Protein AF-A0A447N2A1-F1 (afdb_monomer_lite)

Radius of gyration: 15.37 Å; chains: 1; bounding box: 38×37×37 Å

Structure (mmCIF, N/CA/C/O backbone):
data_AF-A0A447N2A1-F1
#
_entry.id   AF-A0A447N2A1-F1
#
loop_
_atom_site.group_PDB
_atom_site.id
_atom_site.type_symbol
_atom_site.label_atom_id
_atom_site.label_alt_id
_atom_site.label_comp_id
_atom_site.label_asym_id
_atom_site.label_entity_id
_atom_site.label_seq_id
_atom_site.pdbx_PDB_ins_code
_atom_site.Cartn_x
_atom_site.Cartn_y
_atom_site.Cartn_z
_atom_site.occupancy
_atom_site.B_iso_or_equiv
_atom_site.auth_seq_id
_atom_site.auth_comp_id
_atom_site.auth_asym_id
_atom_site.auth_atom_id
_atom_site.pdbx_PDB_model_num
ATOM 1 N N . MET A 1 1 ? 23.468 7.846 -1.199 1.00 68.94 1 MET A N 1
ATOM 2 C CA . MET A 1 1 ? 23.545 6.517 -0.555 1.00 68.94 1 MET A CA 1
ATOM 3 C C . MET A 1 1 ? 22.139 5.934 -0.317 1.00 68.94 1 MET A C 1
ATOM 5 O O . MET A 1 1 ? 21.874 5.407 0.748 1.00 68.94 1 MET A O 1
ATOM 9 N N . LEU A 1 2 ? 21.237 6.002 -1.311 1.00 77.94 2 LEU A N 1
ATOM 10 C CA . LEU A 1 2 ? 19.877 5.433 -1.262 1.00 77.94 2 LEU A CA 1
ATOM 11 C C . LEU A 1 2 ? 19.542 4.888 -2.662 1.00 77.94 2 LEU A C 1
ATOM 13 O O . LEU A 1 2 ? 18.962 5.594 -3.476 1.00 77.94 2 LEU A O 1
ATOM 17 N N . SER A 1 3 ? 20.041 3.697 -3.000 1.00 84.31 3 SER A N 1
ATOM 18 C CA . SER A 1 3 ? 19.890 3.109 -4.345 1.00 84.31 3 SER A CA 1
ATOM 19 C C . SER A 1 3 ? 18.656 2.217 -4.489 1.00 84.31 3 SER A C 1
ATOM 21 O O . SER A 1 3 ? 18.212 1.975 -5.609 1.00 84.31 3 SER A O 1
ATOM 23 N N . TYR A 1 4 ? 18.100 1.726 -3.379 1.00 89.81 4 TYR A N 1
ATOM 24 C CA . TYR A 1 4 ? 16.899 0.900 -3.402 1.00 89.81 4 TYR A CA 1
ATOM 25 C C . TYR A 1 4 ? 15.677 1.737 -3.793 1.00 89.81 4 TYR A C 1
ATOM 27 O O . TYR A 1 4 ? 15.410 2.774 -3.186 1.00 89.81 4 TYR A O 1
ATOM 35 N N . ARG A 1 5 ? 14.912 1.261 -4.781 1.00 90.25 5 ARG A N 1
ATOM 36 C CA . ARG A 1 5 ? 13.592 1.799 -5.130 1.00 90.25 5 ARG A CA 1
ATOM 37 C C . ARG A 1 5 ? 12.580 0.672 -5.103 1.00 90.25 5 ARG A C 1
ATOM 39 O O . ARG A 1 5 ? 12.717 -0.311 -5.826 1.00 90.25 5 ARG A O 1
ATOM 46 N N . HIS A 1 6 ? 11.521 0.847 -4.323 1.00 93.75 6 HIS A N 1
ATOM 47 C CA . HIS A 1 6 ? 10.499 -0.189 -4.194 1.00 93.75 6 HIS A CA 1
ATOM 48 C C . HIS A 1 6 ? 9.734 -0.439 -5.509 1.00 93.75 6 HIS A C 1
ATOM 50 O O . HIS A 1 6 ? 9.207 -1.523 -5.718 1.00 93.75 6 HIS A O 1
ATOM 56 N N . SER A 1 7 ? 9.749 0.513 -6.452 1.00 91.94 7 SER A N 1
ATOM 57 C CA . SER A 1 7 ? 9.114 0.366 -7.770 1.00 91.94 7 SER A CA 1
ATOM 58 C C . SER A 1 7 ? 9.620 -0.818 -8.603 1.00 91.94 7 SER A C 1
ATOM 60 O O . SER A 1 7 ? 8.887 -1.267 -9.473 1.00 91.94 7 SER A O 1
ATOM 62 N N . PHE A 1 8 ? 10.840 -1.319 -8.365 1.00 91.81 8 PHE A N 1
ATOM 63 C CA . PHE A 1 8 ? 11.356 -2.521 -9.043 1.00 91.81 8 PHE A CA 1
ATOM 64 C C . PHE A 1 8 ? 10.711 -3.819 -8.540 1.00 91.81 8 PHE A C 1
ATOM 66 O O . PHE A 1 8 ? 10.801 -4.841 -9.208 1.00 91.81 8 PHE A O 1
ATOM 73 N N . HIS A 1 9 ? 10.078 -3.790 -7.368 1.00 96.44 9 HIS A N 1
ATOM 74 C CA . HIS A 1 9 ? 9.588 -4.980 -6.665 1.00 96.44 9 HIS A CA 1
ATOM 75 C C . HIS A 1 9 ? 8.094 -4.894 -6.331 1.00 96.44 9 HIS A C 1
ATOM 77 O O . HIS A 1 9 ? 7.524 -5.817 -5.751 1.00 96.44 9 HIS A O 1
ATOM 83 N N . ALA A 1 10 ? 7.460 -3.769 -6.669 1.00 97.69 10 ALA A N 1
ATOM 84 C CA . ALA A 1 10 ? 6.096 -3.465 -6.277 1.00 97.69 10 ALA A CA 1
ATOM 85 C C . ALA A 1 10 ? 5.127 -4.545 -6.772 1.00 97.69 10 ALA A C 1
ATOM 87 O O . ALA A 1 10 ? 5.034 -4.810 -7.970 1.00 97.69 10 ALA A O 1
ATOM 88 N N . GLY A 1 11 ? 4.382 -5.143 -5.846 1.00 98.19 11 GLY A N 1
ATOM 89 C CA . GLY A 1 11 ? 3.384 -6.166 -6.155 1.00 98.19 11 GLY A CA 1
ATOM 90 C C . GLY A 1 11 ? 3.939 -7.575 -6.341 1.00 98.19 11 GLY A C 1
ATOM 91 O O . GLY A 1 11 ? 3.188 -8.460 -6.748 1.00 98.19 11 GLY A O 1
ATOM 92 N N . ASN A 1 12 ? 5.213 -7.816 -6.032 1.00 98.38 12 ASN A N 1
ATOM 93 C CA . ASN A 1 12 ? 5.761 -9.169 -5.984 1.00 98.38 12 ASN A CA 1
ATOM 94 C C . ASN A 1 12 ? 5.137 -10.016 -4.848 1.00 98.38 12 ASN A C 1
ATOM 96 O O . ASN A 1 12 ? 4.293 -9.558 -4.074 1.00 98.38 12 ASN A O 1
ATOM 100 N N . HIS A 1 13 ? 5.558 -11.276 -4.722 1.00 98.50 13 HIS A N 1
ATOM 101 C CA . HIS A 1 13 ? 5.026 -12.187 -3.701 1.00 98.50 13 HIS A CA 1
ATOM 102 C C . HIS A 1 13 ? 5.277 -11.712 -2.253 1.00 98.50 13 HIS A C 1
ATOM 104 O O . HIS A 1 13 ? 4.466 -11.984 -1.366 1.00 98.50 13 HIS A O 1
ATOM 110 N N . ALA A 1 14 ? 6.382 -11.002 -1.993 1.00 98.50 14 ALA A N 1
ATOM 111 C CA . ALA A 1 14 ? 6.696 -10.483 -0.662 1.00 98.50 14 ALA A CA 1
ATOM 112 C C . ALA A 1 14 ? 5.725 -9.363 -0.278 1.00 98.50 14 ALA A C 1
ATOM 114 O O . ALA A 1 14 ? 5.223 -9.323 0.845 1.00 98.50 14 ALA A O 1
ATOM 115 N N . ASP A 1 15 ? 5.410 -8.496 -1.234 1.00 98.69 15 ASP A N 1
ATOM 116 C CA . ASP A 1 15 ? 4.401 -7.460 -1.093 1.00 98.69 15 ASP A CA 1
ATOM 117 C C . ASP A 1 15 ? 2.997 -8.037 -0.891 1.00 98.69 15 ASP A C 1
ATOM 119 O O . ASP A 1 15 ? 2.264 -7.536 -0.041 1.00 98.69 15 ASP A O 1
ATOM 123 N N . VAL A 1 16 ? 2.637 -9.108 -1.607 1.00 98.81 16 VAL A N 1
ATOM 124 C CA . VAL A 1 16 ? 1.365 -9.820 -1.396 1.00 98.81 16 VAL A CA 1
ATOM 125 C C . VAL A 1 16 ? 1.253 -10.318 0.046 1.00 98.81 16 VAL A C 1
ATOM 127 O O . VAL A 1 16 ? 0.254 -10.038 0.709 1.00 98.81 16 VAL A O 1
ATOM 130 N N . LEU A 1 17 ? 2.281 -10.999 0.565 1.00 98.88 17 LEU A N 1
ATOM 131 C CA . LEU A 1 17 ? 2.295 -11.478 1.951 1.00 98.88 17 LEU A CA 1
ATOM 132 C C . LEU A 1 17 ? 2.198 -10.313 2.948 1.00 98.88 17 LEU A C 1
ATOM 134 O O . LEU A 1 17 ? 1.332 -10.307 3.823 1.00 98.88 17 LEU A O 1
ATOM 138 N N . LYS A 1 18 ? 3.067 -9.309 2.791 1.00 98.81 18 LYS A N 1
ATOM 139 C CA . LYS A 1 18 ? 3.156 -8.136 3.673 1.00 98.81 18 LYS A CA 1
ATOM 140 C C . LYS A 1 18 ? 1.821 -7.399 3.763 1.00 98.81 18 LYS A C 1
ATOM 142 O O . LYS A 1 18 ? 1.351 -7.102 4.858 1.00 98.81 18 LYS A O 1
ATOM 147 N N . HIS A 1 19 ? 1.201 -7.123 2.621 1.00 98.88 19 HIS A N 1
ATOM 148 C CA . HIS A 1 19 ? -0.019 -6.326 2.554 1.00 98.88 19 HIS A CA 1
ATOM 149 C C . HIS A 1 19 ? -1.281 -7.114 2.910 1.00 98.88 19 HIS A C 1
ATOM 151 O O . HIS A 1 19 ? -2.215 -6.534 3.463 1.00 98.88 19 HIS A O 1
ATOM 157 N N . THR A 1 20 ? -1.282 -8.433 2.701 1.00 98.88 20 THR A N 1
ATOM 158 C CA . THR A 1 20 ? -2.314 -9.316 3.261 1.00 98.88 20 THR A CA 1
ATOM 159 C C . THR A 1 20 ? -2.322 -9.214 4.784 1.00 98.88 20 THR A C 1
ATOM 161 O O . THR A 1 20 ? -3.336 -8.836 5.372 1.00 98.88 20 THR A O 1
ATOM 164 N N . VAL A 1 21 ? -1.171 -9.453 5.422 1.00 98.94 21 VAL A N 1
ATOM 165 C CA . VAL A 1 21 ? -1.033 -9.392 6.886 1.00 98.94 21 VAL A CA 1
ATOM 166 C C . VAL A 1 21 ? -1.387 -8.002 7.415 1.00 98.94 21 VAL A C 1
ATOM 168 O O . VAL A 1 21 ? -2.149 -7.886 8.372 1.00 98.94 21 VAL A O 1
ATOM 171 N N . GLN A 1 22 ? -0.894 -6.943 6.767 1.00 98.88 22 GLN A N 1
ATOM 172 C CA . GLN A 1 22 ? -1.237 -5.565 7.117 1.00 98.88 22 GLN A CA 1
ATOM 173 C C . GLN A 1 22 ? -2.755 -5.334 7.108 1.00 98.88 22 GLN A C 1
ATOM 175 O O . GLN A 1 22 ? -3.290 -4.764 8.059 1.00 98.88 22 GLN A O 1
ATOM 180 N N . SER A 1 23 ? -3.448 -5.765 6.049 1.00 98.88 23 SER A N 1
ATOM 181 C CA . SER A 1 23 ? -4.891 -5.550 5.910 1.00 98.88 23 SER A CA 1
ATOM 182 C C . SER A 1 23 ? -5.690 -6.266 7.001 1.00 98.88 23 SER A C 1
ATOM 184 O O . SER A 1 23 ? -6.566 -5.656 7.606 1.00 98.88 23 SER A O 1
ATOM 186 N N . LEU A 1 24 ? -5.314 -7.502 7.338 1.00 98.88 24 LEU A N 1
ATOM 187 C CA . LEU A 1 24 ? -5.955 -8.282 8.397 1.00 98.88 24 LEU A CA 1
ATOM 188 C C . LEU A 1 24 ? -5.737 -7.668 9.783 1.00 98.88 24 LEU A C 1
ATOM 190 O O . LEU A 1 24 ? -6.669 -7.602 10.582 1.00 98.88 24 LEU A O 1
ATOM 194 N N . ILE A 1 25 ? -4.530 -7.162 10.062 1.00 98.88 25 ILE A N 1
ATOM 195 C CA . ILE A 1 25 ? -4.247 -6.441 11.312 1.00 98.88 25 ILE A CA 1
ATOM 196 C C . ILE A 1 25 ? -5.125 -5.189 11.416 1.00 98.88 25 ILE A C 1
ATOM 198 O O . ILE A 1 25 ? -5.687 -4.924 12.477 1.00 98.88 25 ILE A O 1
ATOM 202 N N . ILE A 1 26 ? -5.262 -4.425 10.328 1.00 98.81 26 ILE A N 1
ATOM 203 C CA . ILE A 1 26 ? -6.102 -3.221 10.306 1.00 98.81 26 ILE A CA 1
ATOM 204 C C . ILE A 1 26 ? -7.573 -3.574 10.549 1.00 98.81 26 ILE A C 1
ATOM 206 O O . ILE A 1 26 ? -8.211 -2.924 11.376 1.00 98.81 26 ILE A O 1
ATOM 210 N N . GLU A 1 27 ? -8.105 -4.600 9.878 1.00 98.75 27 GLU A N 1
ATOM 211 C CA . GLU A 1 27 ? -9.486 -5.047 10.095 1.00 98.75 27 GLU A CA 1
ATOM 212 C C . GLU A 1 27 ? -9.722 -5.491 11.542 1.00 98.75 27 GLU A C 1
ATOM 214 O O . GLU A 1 27 ? -10.699 -5.063 12.153 1.00 98.75 27 GLU A O 1
ATOM 219 N N . SER A 1 28 ? -8.788 -6.233 12.143 1.00 98.81 28 SER A N 1
ATOM 220 C CA . SER A 1 28 ? -8.921 -6.645 13.544 1.00 98.81 28 SER A CA 1
ATOM 221 C C . SER A 1 28 ? -8.855 -5.461 14.520 1.00 98.81 28 SER A C 1
ATOM 223 O O . SER A 1 28 ? -9.619 -5.391 15.482 1.00 98.81 28 SER A O 1
ATOM 225 N N . LEU A 1 29 ? -8.004 -4.458 14.267 1.00 98.69 29 LEU A N 1
ATOM 226 C CA . LEU A 1 29 ? -7.960 -3.243 15.093 1.00 98.69 29 LEU A CA 1
ATOM 227 C C . LEU A 1 29 ? -9.263 -2.429 15.014 1.00 98.69 29 LEU A C 1
ATOM 229 O O . LEU A 1 29 ? -9.641 -1.787 15.999 1.00 98.69 29 LEU A O 1
ATOM 233 N N . LYS A 1 30 ? -9.970 -2.479 13.877 1.00 98.25 30 LYS A N 1
ATOM 234 C CA . LYS A 1 30 ? -11.264 -1.806 13.678 1.00 98.25 30 LYS A CA 1
ATOM 235 C C . LYS A 1 30 ? -12.416 -2.445 14.455 1.00 98.25 30 LYS A C 1
ATOM 237 O O . LYS A 1 30 ? -13.431 -1.776 14.629 1.00 98.25 30 LYS A O 1
ATOM 242 N N . GLU A 1 31 ? -12.264 -3.666 14.975 1.00 98.50 31 GLU A N 1
ATOM 243 C CA . GLU A 1 31 ? -13.273 -4.316 15.832 1.00 98.50 31 GLU A CA 1
ATOM 244 C C . GLU A 1 31 ? -13.554 -3.522 17.120 1.00 98.50 31 GLU A C 1
ATOM 246 O O . GLU A 1 31 ? -14.596 -3.693 17.753 1.00 98.50 31 GLU A O 1
ATOM 251 N N . LYS A 1 32 ? -12.633 -2.636 17.526 1.00 98.31 32 LYS A N 1
ATOM 252 C CA . LYS A 1 32 ? -12.831 -1.708 18.643 1.00 98.31 32 LYS A CA 1
ATOM 253 C C . LYS A 1 32 ? -13.114 -0.301 18.132 1.00 98.31 32 LYS A C 1
ATOM 255 O O . LYS A 1 32 ? -12.402 0.231 17.285 1.00 98.31 32 LYS A O 1
ATOM 260 N N . GLU A 1 33 ? -14.085 0.361 18.755 1.00 97.25 33 GLU A N 1
ATOM 261 C CA . GLU A 1 33 ? -14.445 1.755 18.446 1.00 97.25 33 GLU A CA 1
ATOM 262 C C . GLU A 1 33 ? -13.339 2.768 18.779 1.00 97.25 33 GLU A C 1
ATOM 264 O O . GLU A 1 33 ? -13.301 3.865 18.222 1.00 97.25 33 GLU A O 1
ATOM 269 N N . LYS A 1 34 ? -12.416 2.417 19.688 1.00 97.50 34 LYS A N 1
ATOM 270 C CA . LYS A 1 34 ? -11.299 3.300 20.043 1.00 97.50 34 LYS A CA 1
ATOM 271 C C . LYS A 1 34 ? -10.393 3.520 18.821 1.00 97.50 34 LYS A C 1
ATOM 273 O O . LYS A 1 34 ? -10.034 2.538 18.167 1.00 97.50 34 LYS A O 1
ATOM 278 N N . PRO A 1 35 ? -9.991 4.771 18.535 1.00 97.56 35 PRO A N 1
ATOM 279 C CA . PRO A 1 35 ? -9.098 5.052 17.419 1.00 97.56 35 PRO A CA 1
ATOM 280 C C . PRO A 1 35 ? -7.710 4.452 17.660 1.00 97.56 35 PRO A C 1
ATOM 282 O O . PRO A 1 35 ? -7.272 4.319 18.808 1.00 97.56 35 PRO A O 1
ATOM 285 N N . PHE A 1 36 ? -7.000 4.144 16.576 1.00 97.94 36 PHE A N 1
ATOM 286 C CA . PHE A 1 36 ? -5.601 3.709 16.620 1.00 97.94 36 PHE A CA 1
ATOM 287 C C . PHE A 1 36 ? -4.705 4.518 15.668 1.00 97.94 36 PHE A C 1
ATOM 289 O O . PHE A 1 36 ? -5.171 5.257 14.796 1.00 97.94 36 PHE A O 1
ATOM 296 N N . LEU A 1 37 ? -3.391 4.400 15.878 1.00 97.62 37 LEU A N 1
ATOM 297 C CA . LEU A 1 37 ? -2.360 4.982 15.022 1.00 97.62 37 LEU A CA 1
ATOM 298 C C . LEU A 1 37 ? -1.784 3.904 14.104 1.00 97.62 37 LEU A C 1
ATOM 300 O O . LEU A 1 37 ? -1.296 2.878 14.576 1.00 97.62 37 LEU A O 1
ATOM 304 N N . TYR A 1 38 ? -1.774 4.181 12.805 1.00 98.38 38 TYR A N 1
ATOM 305 C CA . TYR A 1 38 ? -0.954 3.471 11.833 1.00 98.38 38 TYR A CA 1
ATOM 306 C C . TYR A 1 38 ? 0.370 4.224 11.642 1.00 98.38 38 TYR A C 1
ATOM 308 O O . TYR A 1 38 ? 0.379 5.342 11.123 1.00 98.38 38 TYR A O 1
ATOM 316 N N . LEU A 1 39 ? 1.481 3.626 12.075 1.00 97.88 39 LEU A N 1
ATOM 317 C CA . LEU A 1 39 ? 2.829 4.173 11.904 1.00 97.88 39 LEU A CA 1
ATOM 318 C C . LEU A 1 39 ? 3.586 3.357 10.852 1.00 97.88 39 LEU A C 1
ATOM 320 O O . LEU A 1 39 ? 3.841 2.172 11.060 1.00 97.88 39 LEU A O 1
ATOM 324 N N . ASP A 1 40 ? 3.976 4.002 9.756 1.00 97.88 40 ASP A N 1
ATOM 325 C CA . ASP A 1 40 ? 4.767 3.395 8.683 1.00 97.88 40 ASP A CA 1
ATOM 326 C C . ASP A 1 40 ? 6.153 4.026 8.634 1.00 97.88 40 ASP A C 1
ATOM 328 O O . ASP A 1 40 ? 6.311 5.195 8.273 1.00 97.88 40 ASP A O 1
ATOM 332 N N . THR A 1 41 ? 7.157 3.252 9.041 1.00 96.38 41 THR A N 1
ATOM 333 C CA . THR A 1 41 ? 8.524 3.754 9.202 1.00 96.38 41 THR A CA 1
ATOM 334 C C . THR A 1 41 ? 9.264 3.903 7.870 1.00 96.38 41 THR A C 1
ATOM 336 O O . THR A 1 41 ? 10.204 4.693 7.783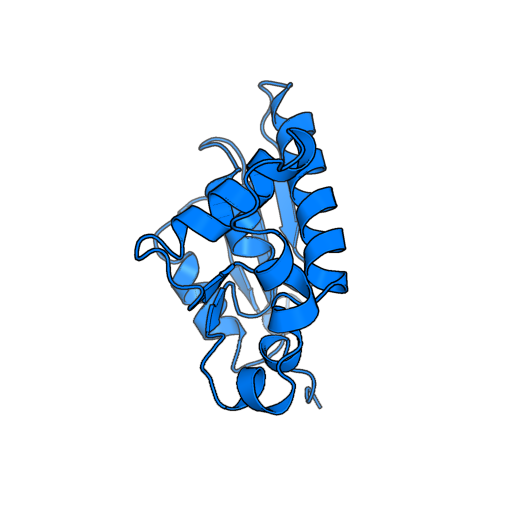 1.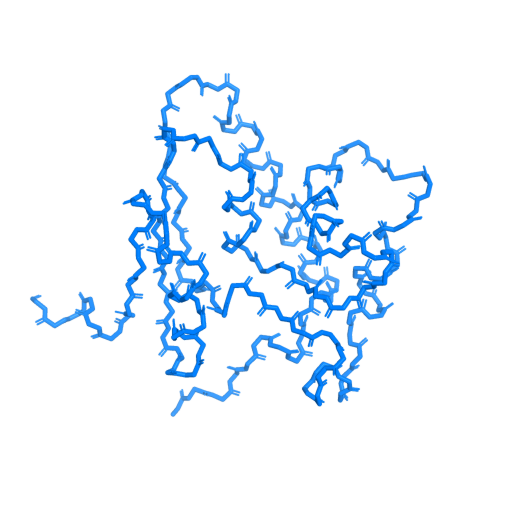00 96.38 41 THR A O 1
ATOM 339 N N . HIS A 1 42 ? 8.843 3.169 6.837 1.00 96.94 42 HIS A N 1
ATOM 340 C CA . HIS A 1 42 ? 9.471 3.127 5.515 1.00 96.94 42 HIS A CA 1
ATOM 341 C C . HIS A 1 42 ? 8.375 3.074 4.444 1.00 96.94 42 HIS A C 1
ATOM 343 O O . HIS A 1 42 ? 8.183 2.070 3.759 1.00 96.94 42 HIS A O 1
ATOM 349 N N . ALA A 1 43 ? 7.630 4.172 4.346 1.00 96.88 43 ALA A N 1
ATOM 350 C CA . ALA A 1 43 ? 6.361 4.249 3.630 1.00 96.88 43 ALA A CA 1
ATOM 351 C C . ALA A 1 43 ? 6.486 4.175 2.093 1.00 96.88 43 ALA A C 1
ATOM 353 O O . ALA A 1 43 ? 5.493 3.965 1.389 1.00 96.88 43 ALA A O 1
ATOM 354 N N . GLY A 1 44 ? 7.682 4.358 1.536 1.00 96.69 44 GLY A N 1
ATOM 355 C CA . GLY A 1 44 ? 7.896 4.384 0.097 1.00 96.69 44 GLY A CA 1
ATOM 356 C C . GLY A 1 44 ? 7.171 5.551 -0.574 1.00 96.69 44 GLY A C 1
ATOM 357 O O . GLY A 1 44 ? 6.937 6.598 0.021 1.00 96.69 44 GLY A O 1
ATOM 358 N N . ALA A 1 45 ? 6.791 5.371 -1.841 1.00 97.06 45 ALA A N 1
ATOM 359 C CA . ALA A 1 45 ? 6.150 6.406 -2.658 1.00 97.06 45 ALA A CA 1
ATOM 360 C C . ALA A 1 45 ? 4.614 6.452 -2.514 1.00 97.06 45 ALA A C 1
ATOM 362 O O . ALA A 1 45 ? 3.958 7.276 -3.146 1.00 97.06 45 ALA A O 1
ATOM 363 N N . GLY A 1 46 ? 4.015 5.543 -1.738 1.00 97.31 46 GLY A N 1
ATOM 364 C CA . GLY A 1 46 ? 2.561 5.396 -1.606 1.00 97.31 46 GLY A CA 1
ATOM 365 C C . GLY A 1 46 ? 1.911 4.534 -2.699 1.00 97.31 46 GLY A C 1
ATOM 366 O O . GLY A 1 46 ? 1.205 3.585 -2.362 1.00 97.31 46 GLY A O 1
ATOM 367 N N . ARG A 1 47 ? 2.162 4.802 -3.989 1.00 97.25 47 ARG A N 1
ATOM 368 C CA . ARG A 1 47 ? 1.754 3.930 -5.118 1.00 97.25 47 ARG A CA 1
ATOM 369 C C . ARG A 1 47 ? 2.853 3.753 -6.156 1.00 97.25 47 ARG A C 1
ATOM 371 O O . ARG A 1 47 ? 3.730 4.601 -6.290 1.00 97.25 47 ARG A O 1
ATOM 378 N N . TYR A 1 48 ? 2.730 2.694 -6.954 1.00 97.50 48 TYR A N 1
ATOM 379 C CA . TYR A 1 48 ? 3.693 2.334 -7.995 1.00 97.50 48 TYR A CA 1
ATOM 380 C C . TYR A 1 48 ? 2.990 2.044 -9.321 1.00 97.50 48 TYR A C 1
ATOM 382 O O . TYR A 1 48 ? 1.974 1.354 -9.346 1.00 97.50 48 TYR A O 1
ATOM 390 N N . GLN A 1 49 ? 3.524 2.565 -10.427 1.00 96.44 49 GLN A N 1
ATOM 391 C CA . GLN A 1 49 ? 3.043 2.255 -11.775 1.00 96.44 49 GLN A CA 1
ATOM 392 C C . GLN A 1 49 ? 3.726 0.981 -12.289 1.00 96.44 49 GLN A C 1
ATOM 394 O O . GLN A 1 49 ? 4.950 0.943 -12.406 1.00 96.44 49 GLN A O 1
ATOM 399 N N . LEU A 1 50 ? 2.935 -0.041 -12.616 1.00 93.62 50 LEU A N 1
ATOM 400 C CA . LEU A 1 50 ? 3.421 -1.381 -12.976 1.00 93.62 50 LEU A CA 1
ATOM 401 C C . LEU A 1 50 ? 3.857 -1.513 -14.444 1.00 93.62 50 LEU A C 1
ATOM 403 O O . LEU A 1 50 ? 4.620 -2.410 -14.773 1.00 93.62 50 LEU A O 1
ATOM 407 N N . GLY A 1 51 ? 3.427 -0.588 -15.307 1.00 84.75 51 GLY A N 1
ATOM 408 C CA . GLY A 1 51 ? 3.953 -0.402 -16.670 1.00 84.75 51 GLY A CA 1
ATOM 409 C C . GLY A 1 51 ? 4.979 0.731 -16.746 1.00 84.75 51 GLY A C 1
ATOM 410 O O . GLY A 1 51 ? 4.910 1.568 -17.639 1.00 84.75 51 GLY A O 1
ATOM 411 N N . SER A 1 52 ? 5.806 0.888 -15.710 1.00 81.69 52 SER A N 1
ATOM 412 C CA . SER A 1 52 ? 6.945 1.816 -15.728 1.00 81.69 52 SER A CA 1
ATOM 413 C C . SER A 1 52 ? 8.218 1.052 -16.072 1.00 81.69 52 SER A C 1
ATOM 415 O O . SER A 1 52 ? 8.298 -0.141 -15.793 1.00 81.69 52 SER A O 1
ATOM 417 N N . GLU A 1 53 ? 9.241 1.739 -16.587 1.00 82.25 53 GLU A N 1
ATOM 418 C CA . GLU A 1 53 ? 10.529 1.116 -16.936 1.00 82.25 53 GLU A CA 1
ATOM 419 C C . GLU A 1 53 ? 11.114 0.288 -15.775 1.00 82.25 53 GLU A C 1
ATOM 421 O O . GLU A 1 53 ? 11.623 -0.810 -15.979 1.00 82.25 53 GLU A O 1
ATOM 426 N N . HIS A 1 54 ? 10.991 0.772 -14.532 1.00 80.50 54 HIS A N 1
ATOM 427 C CA . HIS A 1 54 ? 11.459 0.042 -13.352 1.00 80.50 54 HIS A CA 1
ATOM 428 C C . HIS A 1 54 ? 10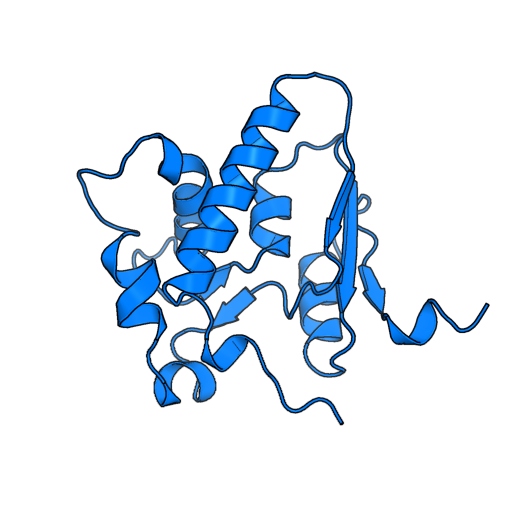.712 -1.278 -13.132 1.00 80.50 54 HIS A C 1
ATOM 430 O O . HIS A 1 54 ? 11.348 -2.299 -12.882 1.00 80.50 54 HIS A O 1
ATOM 436 N N . ALA A 1 55 ? 9.380 -1.251 -13.205 1.00 79.56 55 ALA A N 1
ATOM 437 C CA . ALA A 1 55 ? 8.551 -2.429 -12.972 1.00 79.56 55 ALA A CA 1
ATOM 438 C C . ALA A 1 55 ? 8.637 -3.425 -14.139 1.00 79.56 55 ALA A C 1
ATOM 440 O O . ALA A 1 55 ? 8.641 -4.628 -13.909 1.00 79.56 55 ALA A O 1
ATOM 441 N N . GLU A 1 56 ? 8.763 -2.945 -15.378 1.00 83.44 56 GLU A N 1
ATOM 442 C CA . GLU A 1 56 ? 8.926 -3.792 -16.568 1.00 83.44 56 GLU A CA 1
ATOM 443 C C . GLU A 1 56 ? 10.302 -4.457 -16.630 1.00 83.44 56 GLU A C 1
ATOM 445 O O . GLU A 1 56 ? 10.425 -5.567 -17.143 1.00 83.44 56 GLU A O 1
ATOM 450 N N . ARG A 1 57 ? 11.336 -3.821 -16.065 1.00 85.06 57 ARG A N 1
ATOM 451 C CA . ARG A 1 57 ? 12.688 -4.388 -16.027 1.00 85.06 57 ARG A CA 1
ATOM 452 C C . ARG A 1 57 ? 12.768 -5.705 -15.252 1.00 85.06 57 ARG A C 1
ATOM 454 O O . ARG A 1 57 ? 13.624 -6.527 -15.570 1.00 85.06 57 ARG A O 1
ATOM 461 N N . THR A 1 58 ? 11.933 -5.892 -14.232 1.00 87.62 58 THR A N 1
ATOM 462 C CA . THR A 1 58 ? 11.917 -7.107 -13.398 1.00 87.62 58 THR A CA 1
ATOM 463 C C . THR A 1 58 ? 10.646 -7.930 -13.600 1.00 87.62 58 THR A C 1
ATOM 465 O O . THR A 1 58 ? 10.700 -9.154 -13.559 1.00 87.62 58 THR A O 1
ATOM 468 N N . GLY A 1 59 ? 9.502 -7.279 -13.824 1.00 91.06 59 GLY A N 1
ATOM 469 C CA . GLY A 1 59 ? 8.208 -7.923 -14.032 1.00 91.06 59 GLY A CA 1
ATOM 470 C C . GLY A 1 59 ? 7.663 -8.668 -12.811 1.00 91.06 59 GLY A C 1
ATOM 471 O O . GLY A 1 59 ? 6.706 -9.421 -12.959 1.00 91.06 59 GLY A O 1
ATOM 472 N N . GLU A 1 60 ? 8.220 -8.474 -11.608 1.00 97.12 60 GLU A N 1
ATOM 473 C CA . GLU A 1 60 ? 7.925 -9.329 -10.441 1.00 97.12 60 GLU A CA 1
ATOM 474 C C . GLU A 1 60 ? 6.437 -9.348 -10.043 1.00 97.12 60 GLU A C 1
ATOM 476 O O . GLU A 1 60 ? 5.938 -10.341 -9.509 1.00 97.12 60 GLU A O 1
ATOM 481 N N . TYR A 1 61 ? 5.689 -8.278 -10.334 1.00 97.75 61 TYR A N 1
ATOM 482 C CA . TYR A 1 61 ? 4.253 -8.208 -10.049 1.00 97.75 61 TYR A CA 1
ATOM 483 C C . TYR A 1 61 ? 3.428 -9.254 -10.816 1.00 97.75 61 TYR A C 1
ATOM 485 O O . TYR A 1 61 ? 2.358 -9.650 -10.344 1.00 97.75 61 TYR A O 1
ATOM 493 N N . LEU A 1 62 ? 3.922 -9.713 -11.976 1.00 97.12 62 LEU A N 1
ATOM 494 C CA . LEU A 1 62 ? 3.297 -10.759 -12.792 1.00 97.12 62 LEU A CA 1
ATOM 495 C C . LEU A 1 62 ? 3.273 -12.107 -12.060 1.00 97.12 62 LEU A C 1
ATOM 497 O O . LEU A 1 62 ? 2.390 -12.931 -12.296 1.00 97.12 62 LEU A O 1
ATOM 501 N N . GLU A 1 63 ? 4.222 -12.322 -11.148 1.00 97.56 63 GLU A N 1
ATOM 502 C CA . GLU A 1 63 ? 4.320 -13.529 -10.327 1.00 97.56 63 GLU A CA 1
ATOM 503 C C . GLU A 1 63 ? 3.747 -13.356 -8.916 1.00 97.56 63 GLU A C 1
ATOM 505 O O . GLU A 1 63 ? 3.576 -14.339 -8.198 1.00 97.56 63 GLU A O 1
ATOM 510 N N . GLY A 1 64 ? 3.413 -12.122 -8.535 1.00 98.31 64 GLY A N 1
ATOM 511 C CA . GLY A 1 64 ? 2.739 -11.786 -7.285 1.00 98.31 64 GLY A CA 1
ATOM 512 C C . GLY A 1 64 ? 1.275 -11.420 -7.509 1.00 98.31 64 GLY A C 1
ATOM 513 O O . GLY A 1 64 ? 0.439 -12.268 -7.825 1.00 98.31 64 GLY A O 1
ATOM 514 N N . ILE A 1 65 ? 0.955 -10.139 -7.330 1.00 98.56 65 ILE A N 1
ATOM 515 C CA . ILE A 1 65 ? -0.420 -9.630 -7.293 1.00 98.56 65 ILE A CA 1
ATOM 516 C C . ILE A 1 65 ? -1.230 -9.952 -8.559 1.00 98.56 65 ILE A C 1
ATOM 518 O O . ILE A 1 65 ? -2.429 -10.225 -8.463 1.00 98.56 65 ILE A O 1
ATOM 522 N N . ALA A 1 66 ? -0.597 -9.992 -9.737 1.00 97.94 66 ALA A N 1
ATOM 523 C CA . ALA A 1 66 ? -1.292 -10.309 -10.984 1.00 97.94 66 ALA A CA 1
ATOM 524 C C . ALA A 1 66 ? -1.934 -11.705 -10.963 1.00 97.94 66 ALA A C 1
ATOM 526 O O . ALA A 1 66 ? -2.972 -11.899 -11.592 1.00 97.94 66 ALA A O 1
ATOM 527 N N . ARG A 1 67 ? -1.364 -12.654 -10.204 1.00 98.12 67 ARG A N 1
ATOM 528 C CA . ARG A 1 67 ? -1.884 -14.022 -10.094 1.00 98.12 67 ARG A CA 1
ATOM 529 C C . ARG A 1 67 ? -3.126 -14.140 -9.218 1.00 98.12 67 ARG A C 1
ATOM 531 O O . ARG A 1 67 ? -3.824 -15.137 -9.350 1.00 98.12 67 ARG A O 1
ATOM 538 N N . ILE A 1 68 ? -3.405 -13.173 -8.339 1.00 97.94 68 ILE A N 1
ATOM 539 C CA . ILE A 1 68 ? -4.458 -13.318 -7.316 1.00 97.94 68 ILE A CA 1
ATOM 540 C C . ILE A 1 68 ? -5.579 -12.275 -7.408 1.00 97.94 68 ILE A C 1
ATOM 542 O O . ILE A 1 68 ? -6.694 -12.541 -6.979 1.00 97.94 68 ILE A O 1
ATOM 546 N N . TRP A 1 69 ? -5.331 -11.087 -7.974 1.00 98.00 69 TRP A N 1
ATOM 547 C CA . TRP A 1 69 ? -6.259 -9.951 -7.824 1.00 98.00 69 TRP A CA 1
ATOM 548 C C . TRP A 1 69 ? -7.601 -10.075 -8.574 1.00 98.00 69 TRP A C 1
ATOM 550 O O . TRP A 1 69 ? -8.521 -9.298 -8.308 1.00 98.00 69 TRP A O 1
ATOM 560 N N . GLN A 1 70 ? -7.712 -11.028 -9.503 1.00 96.44 70 GLN A N 1
ATOM 561 C CA . GLN A 1 70 ? -8.909 -11.310 -10.313 1.00 96.44 70 GLN A CA 1
ATOM 562 C C . GLN A 1 70 ? -9.365 -12.771 -10.194 1.00 96.44 70 GLN A C 1
ATOM 564 O O . GLN A 1 70 ? -10.117 -13.232 -11.042 1.00 96.44 70 GLN A O 1
ATOM 569 N N . GLN A 1 71 ? -8.886 -13.512 -9.192 1.00 96.56 71 GLN A N 1
ATOM 570 C CA . GLN A 1 71 ? -9.353 -14.882 -8.982 1.00 96.56 71 GLN A CA 1
ATOM 571 C C . GLN A 1 71 ? -10.805 -14.878 -8.496 1.00 96.56 71 GLN A C 1
ATOM 573 O O . GLN A 1 71 ? -11.169 -14.066 -7.640 1.00 96.56 71 GLN A O 1
ATOM 578 N N . ASP A 1 72 ? -11.617 -15.776 -9.054 1.00 94.31 72 ASP A N 1
ATOM 579 C CA . ASP A 1 72 ? -13.029 -15.935 -8.691 1.00 94.31 72 ASP A CA 1
ATOM 580 C C . ASP A 1 72 ? -13.190 -16.633 -7.329 1.00 94.31 72 ASP A C 1
ATOM 582 O O . ASP A 1 72 ? -14.153 -16.378 -6.609 1.00 94.31 72 ASP A O 1
ATOM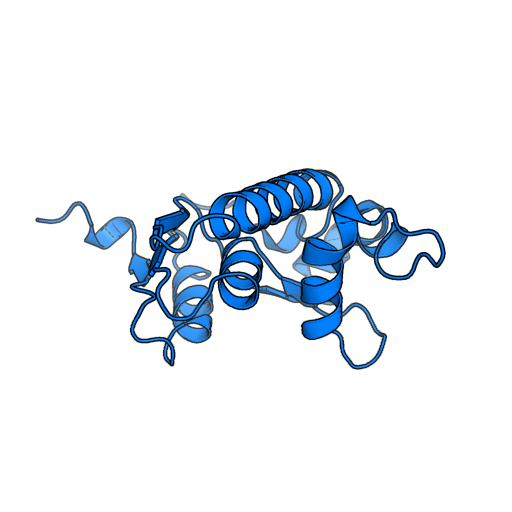 586 N N . ASP A 1 73 ? -12.230 -17.480 -6.952 1.00 95.81 73 ASP A N 1
ATOM 587 C CA . ASP A 1 73 ? -12.185 -18.255 -5.708 1.00 95.81 73 ASP A CA 1
ATOM 588 C C . ASP A 1 73 ? -11.304 -17.600 -4.629 1.00 95.81 73 ASP A C 1
ATOM 590 O O . ASP A 1 73 ? -10.656 -18.277 -3.828 1.00 95.81 73 ASP A O 1
ATOM 594 N N . LEU A 1 74 ? -11.274 -16.264 -4.597 1.00 96.88 74 LEU A N 1
ATOM 595 C CA . LEU A 1 74 ? -10.483 -15.511 -3.627 1.00 96.88 74 LEU A CA 1
ATOM 596 C C . LEU A 1 74 ? -10.944 -15.816 -2.182 1.00 96.88 74 LEU A C 1
ATOM 598 O O . LEU A 1 74 ? -12.112 -15.586 -1.864 1.00 96.88 74 LEU A O 1
ATOM 602 N N . PRO A 1 75 ? -10.047 -16.259 -1.277 1.00 97.88 75 PRO A N 1
ATOM 603 C CA . PRO A 1 75 ? -10.373 -16.411 0.139 1.00 97.88 75 PRO A CA 1
ATOM 604 C C . PRO A 1 75 ? -10.840 -15.093 0.767 1.00 97.88 75 PRO A C 1
ATOM 606 O O . PRO A 1 75 ? -10.270 -14.034 0.486 1.00 97.88 75 PRO A O 1
ATOM 609 N N . ALA A 1 76 ? -11.829 -15.168 1.661 1.00 97.88 76 ALA A N 1
ATOM 610 C CA . ALA A 1 76 ? -12.441 -14.000 2.300 1.00 97.88 76 ALA A CA 1
ATOM 611 C C . ALA A 1 76 ? -11.409 -13.125 3.039 1.00 97.88 76 ALA A C 1
ATOM 613 O O . ALA A 1 76 ? -11.496 -11.899 3.049 1.00 97.88 76 ALA A O 1
ATOM 614 N N . GLU A 1 77 ? -10.369 -13.741 3.601 1.00 98.00 77 GLU A N 1
ATOM 615 C CA . GLU A 1 77 ? -9.280 -13.069 4.309 1.00 98.00 77 GLU A CA 1
ATOM 616 C C . GLU A 1 77 ? -8.456 -12.135 3.405 1.00 98.00 77 GLU A C 1
ATOM 618 O O . GLU A 1 77 ? -7.817 -11.204 3.893 1.00 98.00 77 GLU A O 1
ATOM 623 N N . LEU A 1 78 ? -8.460 -12.355 2.086 1.00 98.50 78 LEU A N 1
ATOM 624 C CA . LEU A 1 78 ? -7.761 -11.495 1.130 1.00 98.50 78 LEU A CA 1
ATOM 625 C C . LEU A 1 78 ? -8.626 -10.333 0.632 1.00 98.50 78 LEU A C 1
ATOM 627 O O . LEU A 1 78 ? -8.091 -9.397 0.030 1.00 98.50 78 LEU A O 1
ATOM 631 N N . GLU A 1 79 ? -9.940 -10.353 0.868 1.00 98.44 79 GLU A N 1
ATOM 632 C CA . GLU A 1 79 ? -10.863 -9.333 0.362 1.00 98.44 79 GLU A CA 1
ATOM 633 C C . GLU A 1 79 ? -10.492 -7.904 0.785 1.00 98.44 79 GLU A C 1
ATOM 635 O O . GLU A 1 79 ? -10.478 -7.034 -0.096 1.00 98.44 79 GLU A O 1
ATOM 640 N N . PRO A 1 80 ? -10.128 -7.612 2.055 1.00 98.56 80 PRO A N 1
ATOM 641 C CA . PRO A 1 80 ? -9.759 -6.256 2.452 1.00 98.56 80 PRO A CA 1
ATOM 642 C C . PRO A 1 80 ? -8.594 -5.725 1.616 1.00 98.56 80 PRO A C 1
ATOM 644 O O . PRO A 1 80 ? -8.681 -4.636 1.052 1.00 98.56 80 PRO A O 1
ATOM 647 N N . TYR A 1 81 ? -7.543 -6.525 1.435 1.00 98.81 81 TYR A N 1
ATOM 648 C CA . TYR A 1 81 ? -6.392 -6.168 0.610 1.00 98.81 81 TYR A CA 1
ATOM 649 C C . TYR A 1 81 ? -6.751 -6.024 -0.879 1.00 98.81 81 TYR A C 1
ATOM 651 O O . TYR A 1 81 ? -6.463 -4.988 -1.491 1.00 98.81 81 TYR A O 1
ATOM 659 N N . ILE A 1 82 ? -7.412 -7.021 -1.474 1.00 98.62 82 ILE A N 1
ATOM 660 C CA . ILE A 1 82 ? -7.731 -7.016 -2.910 1.00 98.62 82 ILE A CA 1
ATOM 661 C C . ILE A 1 82 ? -8.742 -5.921 -3.264 1.00 98.62 82 ILE A C 1
ATOM 663 O O . ILE A 1 82 ? -8.642 -5.330 -4.343 1.00 98.62 82 ILE A O 1
ATOM 667 N N . SER A 1 83 ? -9.666 -5.573 -2.365 1.00 98.38 83 SER A N 1
ATOM 668 C CA . SER A 1 83 ? -10.600 -4.460 -2.574 1.00 98.38 83 SER A CA 1
ATOM 669 C C . SER A 1 83 ? -9.866 -3.128 -2.772 1.00 98.38 83 SER A C 1
ATOM 671 O O . SER A 1 83 ? -10.223 -2.351 -3.664 1.00 98.38 83 SER A O 1
ATOM 673 N N . VAL A 1 84 ? -8.776 -2.892 -2.029 1.00 98.69 84 VAL A N 1
ATOM 674 C CA . VAL A 1 84 ? -7.926 -1.712 -2.213 1.00 98.69 84 VAL A CA 1
ATOM 675 C C . VAL A 1 84 ? -7.200 -1.776 -3.555 1.00 98.69 84 VAL A C 1
ATOM 677 O O . VAL A 1 84 ? -7.199 -0.792 -4.294 1.00 98.69 84 VAL A O 1
ATOM 680 N N . VAL A 1 85 ? -6.622 -2.922 -3.923 1.00 98.69 85 VAL A N 1
ATOM 681 C CA . VAL A 1 85 ? -5.958 -3.079 -5.232 1.00 98.69 85 VAL A CA 1
ATOM 682 C C . VAL A 1 85 ? -6.937 -2.788 -6.375 1.00 98.69 85 VAL A C 1
ATOM 684 O O . VAL A 1 85 ? -6.613 -2.018 -7.283 1.00 98.69 85 VAL A O 1
ATOM 687 N N . LYS A 1 86 ? -8.168 -3.309 -6.304 1.00 98.38 86 LYS A N 1
ATOM 688 C CA . LYS A 1 86 ? -9.239 -3.032 -7.275 1.00 98.38 86 LYS A CA 1
ATOM 689 C C . LYS A 1 86 ? -9.652 -1.555 -7.280 1.00 98.38 86 LYS A C 1
ATOM 691 O O . LYS A 1 86 ? -9.848 -0.988 -8.356 1.00 98.38 86 LYS A O 1
ATOM 696 N N . HIS A 1 87 ? -9.706 -0.889 -6.121 1.00 97.75 87 HIS A N 1
ATOM 697 C CA . HIS A 1 87 ? -10.031 0.542 -6.022 1.00 97.75 87 HIS A CA 1
ATOM 698 C C . HIS A 1 87 ? -9.107 1.423 -6.876 1.00 97.75 87 HIS A C 1
ATOM 700 O O . HIS A 1 87 ? -9.579 2.387 -7.488 1.00 97.75 87 HIS A O 1
ATOM 706 N N . PHE A 1 88 ? -7.814 1.090 -6.940 1.00 97.62 88 PHE A N 1
ATOM 707 C CA . PHE A 1 88 ? -6.818 1.818 -7.735 1.00 97.62 88 PHE A CA 1
ATOM 708 C C . PHE A 1 88 ? -6.740 1.374 -9.207 1.00 97.62 88 PHE A C 1
ATOM 710 O O . PHE A 1 88 ? -6.040 2.010 -9.992 1.00 97.62 88 PHE A O 1
ATOM 717 N N . ASN A 1 89 ? -7.491 0.341 -9.604 1.00 97.88 89 ASN A N 1
ATOM 718 C CA . ASN A 1 89 ? -7.467 -0.259 -10.943 1.00 97.88 89 ASN A CA 1
ATOM 719 C C . ASN A 1 89 ? -8.886 -0.489 -11.497 1.00 97.88 89 ASN A C 1
ATOM 721 O O . ASN A 1 89 ? -9.212 -1.553 -12.021 1.00 97.88 89 ASN A O 1
ATOM 725 N N . ARG A 1 90 ? -9.748 0.533 -11.401 1.00 94.38 90 ARG A N 1
ATOM 726 C CA . ARG A 1 90 ? -11.178 0.451 -11.775 1.00 94.38 90 ARG A CA 1
ATOM 727 C C . ARG A 1 90 ? -11.443 0.105 -13.242 1.00 94.38 90 ARG A C 1
ATOM 729 O O . ARG A 1 90 ? -12.549 -0.295 -13.573 1.00 94.38 90 ARG A O 1
ATOM 736 N N . SER A 1 91 ? -10.451 0.267 -14.116 1.00 93.81 91 SER A N 1
ATOM 737 C CA . SER A 1 91 ? -10.550 -0.105 -15.531 1.00 93.81 91 SER A CA 1
ATOM 738 C C . SER A 1 91 ? -10.480 -1.617 -15.776 1.00 93.81 91 SER A C 1
ATOM 740 O O . SER A 1 91 ? -10.578 -2.037 -16.924 1.00 93.81 91 SER A O 1
ATOM 742 N N . GLY A 1 92 ? -10.238 -2.430 -14.740 1.00 92.44 92 GLY A N 1
ATOM 743 C CA . GLY A 1 92 ? -9.998 -3.869 -14.883 1.00 92.44 92 GLY A CA 1
ATOM 744 C C . GLY A 1 92 ? -8.592 -4.212 -15.387 1.00 92.44 92 GLY A C 1
ATOM 745 O O . GLY A 1 92 ? -8.251 -5.383 -15.503 1.00 92.44 92 GLY A O 1
ATOM 746 N N . GLN A 1 93 ? -7.744 -3.209 -15.635 1.00 96.00 93 GLN A N 1
ATOM 747 C CA . GLN A 1 93 ? -6.336 -3.395 -15.983 1.00 96.00 93 GLN A CA 1
ATOM 748 C C . GLN A 1 93 ? -5.447 -3.074 -14.785 1.00 96.00 93 GLN A C 1
ATOM 750 O O . GLN A 1 93 ? -5.572 -2.002 -14.192 1.00 96.00 93 GLN A O 1
ATOM 755 N N . LEU A 1 94 ? -4.514 -3.972 -14.476 1.00 96.69 94 LEU A N 1
ATOM 756 C CA . LEU A 1 94 ? -3.568 -3.811 -13.378 1.00 96.69 94 LEU A CA 1
ATOM 757 C C . LEU A 1 94 ? -2.450 -2.827 -13.765 1.00 96.69 94 LEU A C 1
ATOM 759 O O . LEU A 1 94 ? -1.412 -3.217 -14.289 1.00 96.69 94 LEU A O 1
ATOM 763 N N . ARG A 1 95 ? -2.685 -1.530 -13.548 1.00 96.56 95 ARG A N 1
ATOM 764 C CA . ARG A 1 95 ? -1.752 -0.439 -13.892 1.00 96.56 95 ARG A CA 1
ATOM 765 C C . ARG A 1 95 ? -1.008 0.114 -12.687 1.00 96.56 95 ARG A C 1
ATOM 767 O O . ARG A 1 95 ? 0.127 0.568 -12.831 1.00 96.56 95 ARG A O 1
ATOM 774 N N . TYR A 1 96 ? -1.642 0.091 -11.521 1.00 97.94 96 TYR A N 1
ATOM 775 C CA . TYR A 1 96 ? -1.098 0.647 -10.292 1.00 97.94 96 TYR A CA 1
ATOM 776 C C . TYR A 1 96 ? -1.099 -0.388 -9.178 1.00 97.94 96 TYR A C 1
ATOM 778 O O . TYR A 1 96 ? -2.071 -1.114 -8.993 1.00 97.94 96 TYR A O 1
ATOM 786 N N . TYR A 1 97 ? -0.038 -0.399 -8.385 1.00 98.56 97 TYR A N 1
ATOM 787 C CA . TYR A 1 97 ? 0.017 -1.150 -7.144 1.00 98.56 97 TYR A CA 1
ATOM 788 C C . TYR A 1 97 ? -0.001 -0.190 -5.948 1.00 98.56 97 TYR A C 1
ATOM 790 O O . TYR A 1 97 ? 0.869 0.688 -5.875 1.00 98.56 97 TYR A O 1
ATOM 798 N N . PRO A 1 98 ? -0.980 -0.299 -5.030 1.00 98.56 98 PRO A N 1
ATOM 799 C CA . PRO A 1 98 ? -0.972 0.486 -3.804 1.00 98.56 98 PRO A CA 1
ATOM 800 C C . PRO A 1 98 ? 0.071 -0.076 -2.830 1.00 98.56 98 PRO A C 1
ATOM 802 O O . PRO A 1 98 ? 0.042 -1.256 -2.488 1.00 98.56 98 PRO A O 1
ATOM 805 N N . GLY A 1 99 ? 0.982 0.777 -2.368 1.00 98.62 99 GLY A N 1
ATOM 806 C CA . GLY A 1 99 ? 1.870 0.458 -1.254 1.00 98.62 99 GLY A CA 1
ATOM 807 C C . GLY A 1 99 ? 1.142 0.503 0.091 1.00 98.62 99 GLY A C 1
ATOM 808 O O . GLY A 1 99 ? -0.011 0.947 0.182 1.00 98.62 99 GLY A O 1
ATOM 809 N N . SER A 1 100 ? 1.851 0.111 1.150 1.00 98.75 100 SER A N 1
ATOM 810 C CA . SER A 1 100 ? 1.333 0.074 2.521 1.00 98.75 100 SER A CA 1
ATOM 811 C C . SER A 1 100 ? 0.636 1.366 2.978 1.00 98.75 100 SER A C 1
ATOM 813 O O . SER A 1 100 ? -0.416 1.242 3.618 1.00 98.75 100 SER A O 1
ATOM 815 N N . PRO A 1 101 ? 1.065 2.596 2.605 1.00 98.25 101 PRO A N 1
ATOM 816 C CA . PRO A 1 101 ? 0.367 3.800 3.045 1.00 98.25 101 PRO A CA 1
ATOM 817 C C . PRO A 1 101 ? -1.029 3.926 2.448 1.00 98.25 101 PRO A C 1
ATOM 819 O O . PRO A 1 101 ? -1.952 4.351 3.136 1.00 98.25 101 PRO A O 1
ATOM 822 N N . LEU A 1 102 ? -1.215 3.575 1.172 1.00 98.38 102 LEU A N 1
ATOM 823 C CA . LEU A 1 102 ? -2.517 3.688 0.513 1.00 98.38 102 LEU A CA 1
ATOM 824 C C . LEU A 1 102 ? -3.469 2.563 0.904 1.00 98.38 102 LEU A C 1
ATOM 826 O O . LEU A 1 102 ? -4.676 2.801 0.953 1.00 98.38 102 LEU A O 1
ATOM 830 N N . ILE A 1 103 ? -2.932 1.387 1.236 1.00 98.81 103 ILE A N 1
ATOM 831 C CA . ILE A 1 103 ? -3.694 0.310 1.875 1.00 98.81 103 ILE A CA 1
ATOM 832 C C . ILE A 1 103 ? -4.237 0.790 3.213 1.00 98.81 103 ILE A C 1
ATOM 834 O O . ILE A 1 103 ? -5.451 0.799 3.407 1.00 98.81 103 ILE A O 1
ATOM 838 N N . ALA A 1 104 ? -3.372 1.318 4.080 1.00 98.44 104 ALA A N 1
ATOM 839 C CA . ALA A 1 104 ? -3.806 1.924 5.330 1.00 98.44 104 ALA A CA 1
ATOM 840 C C . ALA A 1 104 ? -4.810 3.062 5.090 1.00 98.44 104 ALA A C 1
ATOM 842 O O . ALA A 1 104 ? -5.882 3.087 5.688 1.00 98.44 104 ALA A O 1
ATOM 843 N N . ARG A 1 105 ? -4.528 3.976 4.154 1.00 96.62 105 ARG A N 1
ATOM 844 C CA . ARG A 1 105 ? -5.401 5.120 3.853 1.00 96.62 105 ARG A CA 1
ATOM 845 C C . ARG A 1 105 ? -6.825 4.691 3.508 1.00 96.62 105 ARG A C 1
ATOM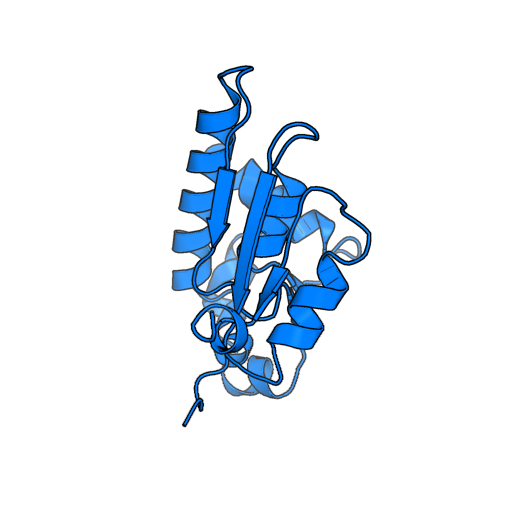 847 O O . ARG A 1 105 ? -7.754 5.387 3.911 1.00 96.62 105 ARG A O 1
ATOM 854 N N . GLN A 1 106 ? -6.973 3.618 2.735 1.00 97.75 106 GLN A N 1
ATOM 855 C CA . GLN A 1 106 ? -8.263 3.139 2.250 1.00 97.75 106 GLN A CA 1
ATOM 856 C C . GLN A 1 106 ? -9.032 2.328 3.302 1.00 97.75 106 GLN A C 1
ATOM 858 O O . GLN A 1 106 ? -10.260 2.341 3.267 1.00 97.75 106 GLN A O 1
ATOM 863 N N . LEU A 1 107 ? -8.331 1.644 4.214 1.00 98.25 107 LEU A N 1
ATOM 864 C CA . LEU A 1 107 ? -8.941 0.785 5.235 1.00 98.25 107 LEU A CA 1
ATOM 865 C C . LEU A 1 107 ? -9.219 1.503 6.568 1.00 98.25 107 LEU A C 1
ATOM 867 O O . LEU A 1 107 ? -10.161 1.135 7.268 1.00 98.25 107 LEU A O 1
ATOM 871 N N . LEU A 1 108 ? -8.421 2.515 6.930 1.00 97.31 108 LEU A N 1
ATOM 872 C CA . LEU A 1 108 ? -8.589 3.272 8.176 1.00 97.31 108 LEU A CA 1
ATOM 873 C C . LEU A 1 108 ? -9.868 4.116 8.172 1.00 97.31 108 LEU A C 1
ATOM 875 O O . LEU A 1 108 ? -10.223 4.720 7.156 1.00 97.31 108 LEU A O 1
ATOM 879 N N . ARG A 1 109 ? -10.497 4.236 9.345 1.00 96.25 109 ARG A N 1
ATOM 880 C CA . ARG A 1 109 ? -11.686 5.070 9.565 1.00 96.25 109 ARG A CA 1
ATOM 881 C C . ARG A 1 109 ? -11.292 6.542 9.717 1.00 96.25 109 ARG A C 1
ATOM 883 O O . ARG A 1 109 ? -10.110 6.890 9.768 1.00 96.25 109 ARG A O 1
ATOM 890 N N . GLU A 1 110 ? -12.286 7.422 9.795 1.00 93.31 110 GLU A N 1
ATOM 891 C CA . GLU A 1 110 ? -12.060 8.869 9.920 1.00 93.31 110 GLU A CA 1
ATOM 892 C C . GLU A 1 110 ? -11.350 9.249 11.228 1.00 93.31 110 GLU A C 1
ATOM 894 O O . GLU A 1 110 ? -10.502 10.142 11.222 1.00 93.31 110 GLU A O 1
ATOM 899 N N . GLN A 1 111 ? -11.654 8.545 12.325 1.00 93.56 111 GLN A N 1
ATOM 900 C CA . GLN A 1 111 ? -11.061 8.774 13.645 1.00 93.56 111 GLN A CA 1
ATOM 901 C C . GLN A 1 111 ? -9.652 8.186 13.815 1.00 93.56 111 GLN A C 1
ATOM 903 O O . GLN A 1 111 ? -8.958 8.536 14.770 1.00 93.56 111 GLN A O 1
ATOM 908 N N . ASP A 1 112 ? -9.234 7.283 12.924 1.00 96.19 112 ASP A N 1
ATOM 909 C CA . ASP A 1 112 ? -7.905 6.677 12.972 1.00 96.19 112 ASP A CA 1
ATOM 910 C C . ASP A 1 112 ? -6.864 7.631 12.357 1.00 96.19 112 ASP A C 1
ATOM 912 O O . ASP A 1 112 ? -7.160 8.441 11.470 1.00 96.19 112 ASP A O 1
ATOM 916 N N . SER A 1 113 ? -5.615 7.532 12.813 1.00 94.69 113 SER A N 1
ATOM 917 C CA . SER A 1 113 ? -4.532 8.441 12.407 1.00 94.69 113 SER A CA 1
ATOM 918 C C . SER A 1 113 ? -3.409 7.713 11.669 1.00 94.69 113 SER A C 1
ATOM 920 O O . SER A 1 113 ? -3.177 6.526 11.897 1.00 94.69 113 SER A O 1
ATOM 922 N N . LEU A 1 114 ? -2.706 8.426 10.781 1.00 95.06 114 LEU A N 1
ATOM 923 C CA . LEU A 1 114 ? -1.547 7.901 10.051 1.00 95.06 114 LEU A CA 1
ATOM 924 C C . LEU A 1 114 ? -0.311 8.755 10.318 1.00 95.06 114 LEU A C 1
ATOM 926 O O . LEU A 1 114 ? -0.374 9.976 10.228 1.00 95.06 114 LEU A O 1
ATOM 930 N N . GLN A 1 115 ? 0.825 8.116 10.563 1.00 95.56 115 GLN A N 1
ATOM 931 C CA . GLN A 1 115 ? 2.137 8.755 10.558 1.00 95.56 115 GLN A CA 1
ATOM 932 C C . GLN A 1 115 ? 3.041 7.994 9.600 1.00 95.56 115 GLN A C 1
ATOM 934 O O . GLN A 1 115 ? 3.227 6.789 9.742 1.00 95.56 115 GLN A O 1
ATOM 939 N N . LEU A 1 116 ? 3.569 8.696 8.601 1.00 96.19 116 LEU A N 1
ATOM 940 C CA . LEU A 1 116 ? 4.313 8.083 7.504 1.00 96.19 116 LEU A CA 1
ATOM 941 C C . LEU A 1 116 ? 5.683 8.744 7.394 1.00 96.19 116 LEU A C 1
ATOM 943 O O . LEU A 1 116 ? 5.756 9.973 7.314 1.00 96.19 116 LEU A O 1
ATOM 947 N N . THR A 1 117 ? 6.749 7.949 7.361 1.00 95.81 117 THR A N 1
ATOM 948 C CA . THR A 1 117 ? 8.113 8.433 7.124 1.00 95.81 117 THR A CA 1
ATOM 949 C C . THR A 1 117 ? 8.699 7.825 5.860 1.00 95.81 117 THR A C 1
ATOM 951 O O . THR A 1 117 ? 8.604 6.623 5.628 1.00 95.81 117 THR A O 1
ATOM 954 N N . GLU A 1 118 ? 9.340 8.667 5.053 1.00 95.06 118 GLU A N 1
ATOM 955 C CA . GLU A 1 118 ? 10.130 8.245 3.897 1.00 95.06 118 GLU A CA 1
ATOM 956 C C . GLU A 1 118 ? 11.413 9.075 3.826 1.00 95.06 118 GLU A C 1
ATOM 958 O O . GLU A 1 118 ? 11.403 10.287 4.073 1.00 95.06 118 GLU A O 1
ATOM 963 N N . LEU A 1 119 ? 12.524 8.405 3.521 1.00 94.69 119 LEU A N 1
ATOM 964 C CA . LEU A 1 119 ? 13.864 8.987 3.493 1.00 94.69 119 LEU A CA 1
ATOM 965 C C . LEU A 1 119 ? 14.324 9.306 2.064 1.00 94.69 119 LEU A C 1
ATOM 967 O O . LEU A 1 119 ? 15.080 10.252 1.843 1.00 94.69 119 LEU A O 1
ATOM 971 N N . HIS A 1 120 ? 13.885 8.519 1.082 1.00 94.12 120 HIS A N 1
ATOM 972 C CA . HIS A 1 120 ? 14.295 8.631 -0.304 1.00 94.12 120 HIS A CA 1
ATOM 973 C C . HIS A 1 120 ? 13.766 9.937 -0.925 1.00 94.12 120 HIS A C 1
ATOM 975 O O . HIS A 1 120 ? 12.551 10.144 -1.021 1.00 94.12 120 HIS A O 1
ATOM 981 N N . PRO A 1 121 ? 14.652 10.821 -1.426 1.00 92.94 121 PRO A N 1
ATOM 982 C CA . PRO A 1 121 ? 14.283 12.179 -1.829 1.00 92.94 121 PRO A CA 1
ATOM 983 C C . PRO A 1 121 ? 13.347 12.228 -3.041 1.00 92.94 121 PRO A C 1
ATOM 985 O O . PRO A 1 121 ? 12.638 13.214 -3.219 1.00 92.94 121 PRO A O 1
ATOM 988 N N . SER A 1 122 ? 13.321 11.182 -3.873 1.00 93.94 122 SER A N 1
ATOM 989 C CA . SER A 1 122 ? 12.372 11.079 -4.992 1.00 93.94 122 SER A CA 1
ATOM 990 C C . SER A 1 122 ? 11.036 10.444 -4.610 1.00 93.94 122 SER A C 1
ATOM 992 O O . SER A 1 122 ? 10.062 10.671 -5.317 1.00 93.94 122 SER A O 1
ATOM 994 N N . ASP A 1 123 ? 10.976 9.658 -3.529 1.00 95.19 123 ASP A N 1
ATOM 995 C CA . ASP A 1 123 ? 9.746 8.950 -3.140 1.00 95.19 123 ASP A CA 1
ATOM 996 C C . ASP A 1 123 ? 8.951 9.762 -2.113 1.00 95.19 123 ASP A C 1
ATOM 998 O O . ASP A 1 123 ? 7.728 9.829 -2.206 1.00 95.19 123 ASP A O 1
ATOM 1002 N N . PHE A 1 124 ? 9.629 10.488 -1.216 1.00 95.44 124 PHE A N 1
ATOM 1003 C CA . PHE A 1 124 ? 8.977 11.364 -0.241 1.00 95.44 124 PHE A CA 1
ATOM 1004 C C . PHE A 1 124 ? 8.002 12.385 -0.871 1.00 95.44 124 PHE A C 1
ATOM 1006 O O . PHE A 1 124 ? 6.880 12.505 -0.375 1.00 95.44 124 PHE A O 1
ATOM 1013 N N . PRO A 1 125 ? 8.338 13.116 -1.957 1.00 95.12 125 PRO A N 1
ATOM 1014 C CA . PRO A 1 125 ? 7.391 14.046 -2.576 1.00 95.12 125 PRO A CA 1
ATOM 1015 C C . PRO A 1 125 ? 6.150 13.349 -3.146 1.00 95.12 125 PRO A C 1
ATOM 1017 O O . PRO A 1 125 ? 5.054 13.904 -3.058 1.00 95.12 125 PRO A O 1
ATOM 1020 N N . LEU A 1 126 ? 6.316 12.137 -3.693 1.00 96.19 126 LEU A N 1
ATOM 1021 C CA . LEU A 1 126 ? 5.216 11.316 -4.206 1.00 96.19 126 LEU A CA 1
ATOM 1022 C C . LEU A 1 126 ? 4.306 10.878 -3.060 1.00 96.19 126 LEU A C 1
ATOM 1024 O O . LEU A 1 126 ? 3.103 11.129 -3.107 1.00 96.19 126 LEU A O 1
ATOM 1028 N N . LEU A 1 127 ? 4.894 10.346 -1.984 1.00 96.81 127 LEU A N 1
ATOM 1029 C CA . LEU A 1 127 ? 4.168 9.992 -0.771 1.00 96.81 127 LEU A CA 1
ATOM 1030 C C . LEU A 1 127 ? 3.398 11.190 -0.226 1.00 96.81 127 LEU A C 1
ATOM 1032 O O . LEU A 1 127 ? 2.206 11.096 0.041 1.00 96.81 127 LEU A O 1
ATOM 1036 N N . ARG A 1 128 ? 4.049 12.349 -0.099 1.00 94.69 128 ARG A N 1
ATOM 1037 C CA . ARG A 1 128 ? 3.402 13.562 0.402 1.00 94.69 128 ARG A CA 1
ATOM 1038 C C . ARG A 1 128 ? 2.189 13.931 -0.449 1.00 94.69 128 ARG A C 1
ATOM 1040 O O . ARG A 1 128 ? 1.155 14.268 0.121 1.00 94.69 128 ARG A O 1
ATOM 1047 N N . ALA A 1 129 ? 2.293 13.849 -1.777 1.00 95.19 129 ALA A N 1
ATOM 1048 C CA . ALA A 1 129 ? 1.201 14.165 -2.698 1.00 95.19 129 ALA A CA 1
ATOM 1049 C C . ALA A 1 129 ? -0.047 13.287 -2.483 1.00 95.19 129 ALA A C 1
ATOM 1051 O O . ALA A 1 129 ? -1.163 13.800 -2.564 1.00 95.19 129 ALA A O 1
ATOM 1052 N N . GLU A 1 130 ? 0.121 12.012 -2.116 1.00 95.38 130 GLU A N 1
ATOM 1053 C CA . GLU A 1 130 ? -0.991 11.094 -1.817 1.00 95.38 130 GLU A CA 1
ATOM 1054 C C . GLU A 1 130 ? -1.848 11.522 -0.614 1.00 95.38 130 GLU A C 1
ATOM 1056 O O . GLU A 1 130 ? -3.033 11.183 -0.532 1.00 95.38 130 GLU A O 1
ATOM 1061 N N . PHE A 1 131 ? -1.267 12.283 0.319 1.00 93.56 131 PHE A N 1
ATOM 1062 C CA . PHE A 1 131 ? -1.891 12.617 1.603 1.00 93.56 131 PHE A CA 1
ATOM 1063 C C . PHE A 1 131 ? -2.149 14.113 1.816 1.00 93.56 131 PHE A C 1
ATOM 1065 O O . PHE A 1 131 ? -2.721 14.479 2.837 1.00 93.56 131 PHE A O 1
ATOM 1072 N N . GLN A 1 132 ? -1.843 14.983 0.844 1.00 85.44 132 GLN A N 1
ATOM 1073 C CA . GLN A 1 132 ? -2.040 16.443 0.963 1.00 85.44 132 GLN A CA 1
ATOM 1074 C C . GLN A 1 132 ? -3.459 16.864 1.377 1.00 85.44 132 GLN A C 1
ATOM 1076 O O . GLN A 1 132 ? -3.634 17.910 1.993 1.00 85.44 132 GLN A O 1
ATOM 1081 N N . LYS A 1 133 ? -4.478 16.067 1.033 1.00 78.44 133 LYS A N 1
ATOM 1082 C CA . LYS A 1 133 ? -5.890 16.363 1.324 1.00 78.44 133 LYS A CA 1
ATOM 1083 C C . LYS A 1 133 ? -6.417 15.695 2.601 1.00 78.44 133 LYS A C 1
ATOM 1085 O O . LYS A 1 133 ? -7.592 15.861 2.911 1.00 78.44 133 LYS A O 1
ATOM 1090 N N . ARG A 1 134 ? -5.593 14.928 3.329 1.00 73.94 134 ARG A N 1
ATOM 1091 C CA . ARG A 1 134 ? -5.996 14.233 4.562 1.00 73.94 134 ARG A CA 1
ATOM 1092 C C . ARG A 1 134 ? -5.352 14.909 5.769 1.00 73.94 134 ARG A C 1
ATOM 1094 O O . ARG A 1 134 ? -4.163 14.759 6.017 1.00 73.94 134 ARG A O 1
ATOM 1101 N N . THR A 1 135 ? -6.158 15.629 6.540 1.00 64.56 135 THR A N 1
ATOM 1102 C CA . THR A 1 135 ? -5.704 16.383 7.720 1.00 64.56 135 THR A CA 1
ATOM 1103 C C . THR A 1 135 ? -5.210 15.487 8.864 1.00 64.56 135 THR A C 1
ATOM 1105 O O . THR A 1 135 ? -4.376 15.923 9.649 1.00 64.56 135 THR A O 1
ATOM 1108 N N . THR A 1 136 ? -5.655 14.226 8.933 1.00 69.19 136 THR A N 1
ATOM 1109 C CA . THR A 1 136 ? -5.263 13.234 9.959 1.00 69.19 136 THR A CA 1
ATOM 1110 C C . THR A 1 136 ? -4.065 12.352 9.572 1.00 69.19 136 THR A C 1
ATOM 1112 O O . THR A 1 136 ? -3.825 11.321 10.201 1.00 69.19 136 THR A O 1
ATOM 1115 N N . ALA A 1 137 ? -3.310 12.730 8.534 1.00 66.88 137 ALA A N 1
ATOM 1116 C CA . ALA A 1 137 ? -2.177 11.956 8.024 1.00 66.88 137 ALA A CA 1
ATOM 1117 C C . ALA A 1 137 ? -0.895 12.803 7.893 1.00 66.88 137 ALA A C 1
ATOM 1119 O O . ALA A 1 137 ? -0.484 13.119 6.773 1.00 66.88 137 ALA A O 1
ATOM 1120 N N . PRO A 1 138 ? -0.254 13.210 9.005 1.00 68.94 138 PRO A N 1
ATOM 1121 C CA . PRO A 1 138 ? 1.066 13.831 8.944 1.00 68.94 138 PRO A CA 1
ATOM 1122 C C . PRO A 1 138 ? 2.088 12.923 8.232 1.00 68.94 138 PRO A C 1
ATOM 1124 O O . PRO A 1 138 ? 2.308 11.771 8.611 1.00 68.94 138 PRO A O 1
ATOM 1127 N N . VAL A 1 139 ? 2.726 13.474 7.195 1.00 70.94 139 VAL A N 1
ATOM 1128 C CA . VAL A 1 139 ? 3.813 12.836 6.437 1.00 70.94 139 VAL A CA 1
ATOM 1129 C C . VAL A 1 139 ? 5.116 13.548 6.770 1.00 70.94 139 VAL A C 1
ATOM 1131 O O . VAL A 1 139 ? 5.249 14.751 6.536 1.00 70.94 139 VAL A O 1
ATOM 1134 N N . TRP A 1 140 ? 6.081 12.803 7.294 1.00 70.75 140 TRP A N 1
ATOM 1135 C CA . TRP A 1 140 ? 7.358 13.323 7.765 1.00 70.75 140 TRP A CA 1
ATOM 1136 C C . TRP A 1 140 ? 8.482 12.910 6.822 1.00 70.75 140 TRP A C 1
ATOM 1138 O O . TRP A 1 140 ? 8.549 11.770 6.364 1.00 70.75 140 TRP A O 1
ATOM 1148 N N . ASN A 1 141 ? 9.398 13.836 6.543 1.00 70.31 141 ASN A N 1
ATOM 1149 C CA . ASN A 1 141 ? 10.672 13.461 5.945 1.00 70.31 141 ASN A CA 1
ATOM 1150 C C . ASN A 1 141 ? 11.579 12.964 7.075 1.00 70.31 141 ASN A C 1
ATOM 1152 O O . ASN A 1 141 ? 11.807 13.689 8.050 1.00 70.31 141 ASN A O 1
ATOM 1156 N N . ALA A 1 142 ? 12.100 11.744 6.945 1.00 63.97 142 ALA A N 1
ATOM 1157 C CA . ALA A 1 142 ? 12.949 11.140 7.968 1.00 63.97 142 ALA A CA 1
ATOM 1158 C C . ALA A 1 142 ? 14.227 11.962 8.254 1.00 63.97 142 ALA A C 1
ATOM 1160 O O . ALA A 1 142 ? 14.730 11.923 9.373 1.00 63.97 142 ALA A O 1
ATOM 1161 N N . LEU A 1 143 ? 14.708 12.779 7.305 1.00 55.72 143 LEU A N 1
ATOM 1162 C CA . LEU A 1 143 ? 15.850 13.681 7.524 1.00 55.72 143 LEU A CA 1
ATOM 1163 C C . LEU A 1 143 ? 15.521 14.869 8.435 1.00 55.72 143 LEU A C 1
ATOM 1165 O O . LEU A 1 143 ? 16.390 15.330 9.165 1.00 55.72 143 LEU A O 1
ATOM 1169 N N . THR A 1 144 ? 14.283 15.366 8.412 1.00 55.00 144 THR A N 1
ATOM 1170 C CA . THR A 1 144 ? 13.877 16.536 9.214 1.00 55.00 144 THR A CA 1
ATOM 1171 C C . THR A 1 144 ? 13.456 16.183 10.639 1.00 55.00 144 THR A C 1
ATOM 1173 O O . THR A 1 144 ? 13.356 17.069 11.478 1.00 55.00 144 THR A O 1
ATOM 1176 N N . ALA A 1 145 ? 13.215 14.901 10.932 1.00 52.66 145 ALA A N 1
ATOM 1177 C CA . ALA A 1 145 ? 12.774 14.448 12.253 1.00 52.66 145 ALA A CA 1
ATOM 1178 C C . ALA A 1 145 ? 13.913 14.363 13.292 1.00 52.66 145 ALA A C 1
ATOM 1180 O O . ALA A 1 145 ? 13.638 14.295 14.484 1.00 52.66 145 ALA A O 1
ATOM 1181 N N . ILE A 1 146 ? 15.177 14.375 12.852 1.00 45.25 146 ILE A N 1
ATOM 1182 C CA . ILE A 1 146 ? 16.375 14.197 13.701 1.00 45.25 146 ILE A CA 1
ATOM 1183 C C . ILE A 1 146 ? 17.078 15.550 13.962 1.00 45.25 146 ILE A C 1
ATOM 1185 O O . ILE A 1 146 ? 18.136 15.609 14.575 1.00 45.25 146 ILE A O 1
ATOM 1189 N N . SER A 1 147 ? 16.517 16.661 13.472 1.00 41.19 147 SER A N 1
ATOM 1190 C CA . SER A 1 147 ? 17.142 17.994 13.525 1.00 41.19 147 SER A CA 1
ATOM 1191 C C . SER A 1 147 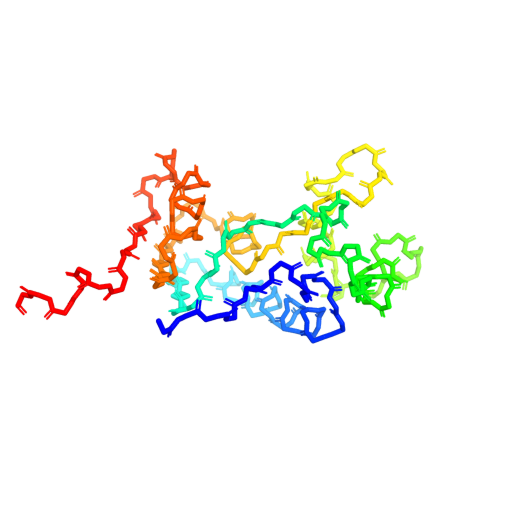? 16.630 18.901 14.652 1.00 41.19 147 SER A C 1
ATOM 1193 O O . SER A 1 147 ? 16.904 20.099 14.604 1.00 41.19 147 SER A O 1
ATOM 1195 N N . ASN A 1 148 ? 15.903 18.359 15.636 1.00 37.34 148 ASN A N 1
ATOM 1196 C CA . ASN A 1 148 ? 15.395 19.102 16.796 1.00 37.34 148 ASN A CA 1
ATOM 1197 C C . ASN A 1 148 ? 16.036 18.621 18.095 1.00 37.34 148 ASN A C 1
ATOM 1199 O O . ASN A 1 148 ? 16.053 17.387 18.303 1.00 37.34 148 ASN A O 1
#

pLDDT: mean 91.84, std 12.18, range [37.34, 98.94]

Organism: Salmonella enterica I (NCBI:txid59201)

Secondary structure (DSSP, 8-state):
-----GGGTTTSHHHHHHHHHHHHHHHHHHTSSS--EEEETT-TTSEEETTSHHHHHH-GGGTTGGGTTT-TT--GGGHHHHHHHHHT-TTSS--EEE-HHHHHHHHS-TT-EEEEEE--TTTHHHHHHHHTT-TT--EEETTTTT--

Foldseek 3Di:
DDPDACLLQFQAAVQQVVLLVLQLVLVVVVVDPDAEEDEAAAQFQQKYFCPDPSNVVRVRNCNGVVVALPDPPHDPSCCLVSVLQCVVVVVPDNGMGGTPVSSCVVSHDLRYAYEEEHADPVRLVSNCVVCVPPPRYDYDYPVVVVVD

InterPro domains:
  IPR007473 Ribosomal RNA large subunit methyltransferase J [PF04378] (33-139)
  IPR007473 Ribosomal RNA large subunit methyltransferase J [PTHR37426] (1-139)
  IPR029063 S-adenosyl-L-methionine-dependent methyltransferase superfamily [G3DSA:3.40.50.150] (1-143)
  IPR029063 S-adenosyl-L-methionine-dependent methyltransferase superfamily [SSF53335] (9-139)

Sequence (148 aa):
MLSYRHSFHAGNHADVLKHTVQSLIIESLKEKEKPFLYLDTHAGAGRYQLGSEHAERTGEYLEGIARIWQQDDLPAELEPYISVVKHFNRSGQLRYYPGSPLIARQLLREQDSLQLTELHPSDFPLLRAEFQKRTTAPVWNALTAISN